Protein AF-A0A238XXU4-F1 (afdb_monomer_lite)

Secondary structure (DSSP, 8-state):
-PPPTT----------TTTS-S-EEEEEEEE--SSEEEEEEEEE-TTS-EEEEEEEEEE--PPPP-

Organism: NCBI:txid1938746

Sequence (66 aa):
MGRPAIEDRHLARPDDHAASGPLTAIGRVIKPGRRVAFADGEVLDAAGRSVATASSSLLVFPLPAA

InterPro domains:
  IPR029069 HotDog domain superfamily [SSF54637] (21-56)

Foldseek 3Di:
DDDFQFPPCPDFAPDPPVPQADKDKDKDFPADDPFKTKIKMFIAGPVRDTRDIGIGIDGDDDDDDD

Structure (mmCIF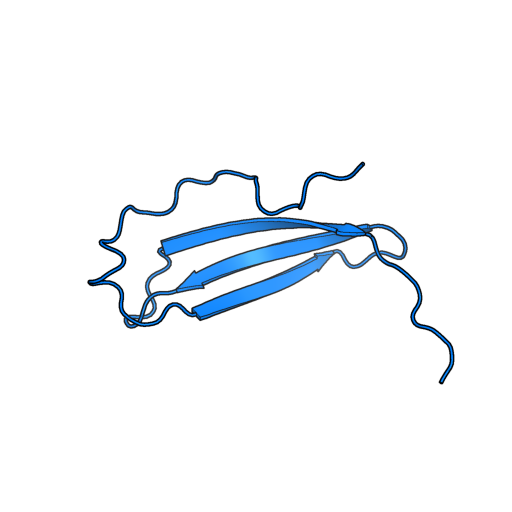, N/CA/C/O backbone):
data_AF-A0A238XXU4-F1
#
_entry.id   AF-A0A238XXU4-F1
#
loop_
_atom_site.group_PDB
_atom_site.id
_atom_site.type_symbol
_atom_site.label_atom_id
_atom_site.label_alt_id
_atom_site.label_comp_id
_atom_site.label_asym_id
_atom_site.label_entity_id
_atom_site.label_seq_id
_atom_site.pdbx_PDB_ins_code
_atom_site.Cartn_x
_atom_site.Cartn_y
_atom_site.Cartn_z
_atom_site.occupancy
_atom_site.B_iso_or_equiv
_atom_site.auth_seq_id
_atom_site.auth_comp_id
_atom_site.auth_asym_id
_atom_site.auth_atom_id
_atom_site.pdbx_PDB_model_num
ATOM 1 N N . MET A 1 1 ? -4.463 18.183 10.050 1.00 42.59 1 MET A N 1
ATOM 2 C CA . MET A 1 1 ? -5.259 17.779 8.872 1.00 42.59 1 MET A CA 1
ATOM 3 C C . MET A 1 1 ? -4.353 16.875 8.052 1.00 42.59 1 MET A C 1
ATOM 5 O O . MET A 1 1 ? -3.273 17.320 7.693 1.00 42.59 1 MET A O 1
ATOM 9 N N . GLY A 1 2 ? -4.658 15.575 8.027 1.00 47.16 2 GLY A N 1
ATOM 10 C CA . GLY A 1 2 ? -3.678 14.491 7.863 1.00 47.16 2 GLY A CA 1
ATOM 11 C C . GLY A 1 2 ? -2.858 14.569 6.579 1.00 47.16 2 GLY A C 1
ATOM 12 O O . GLY A 1 2 ? -3.423 14.636 5.492 1.00 47.16 2 GLY A O 1
ATOM 13 N N . ARG A 1 3 ? -1.528 14.530 6.716 1.00 48.88 3 ARG A N 1
ATOM 14 C CA . ARG A 1 3 ? -0.635 14.261 5.585 1.00 48.88 3 ARG A CA 1
ATOM 15 C C . ARG A 1 3 ? -1.001 12.880 5.022 1.00 48.88 3 ARG A C 1
ATOM 17 O O . ARG A 1 3 ? -1.207 11.967 5.827 1.00 48.88 3 ARG A O 1
ATOM 24 N N . PRO A 1 4 ? -1.123 12.708 3.697 1.00 47.47 4 PRO A N 1
ATOM 25 C CA . PRO A 1 4 ? -1.332 11.390 3.116 1.00 47.47 4 PRO A CA 1
ATOM 26 C C . PRO A 1 4 ? -0.154 10.496 3.509 1.00 47.47 4 PRO A C 1
ATOM 28 O O . PRO A 1 4 ? 1.003 10.902 3.414 1.00 47.47 4 PRO A O 1
ATOM 31 N N . ALA A 1 5 ? -0.445 9.285 3.976 1.00 56.25 5 ALA A N 1
ATOM 32 C CA . ALA A 1 5 ? 0.540 8.319 4.454 1.00 56.25 5 ALA A CA 1
ATOM 33 C C . ALA A 1 5 ? 1.326 7.646 3.303 1.00 56.25 5 ALA A C 1
ATOM 35 O O . ALA A 1 5 ? 1.497 6.431 3.289 1.00 56.25 5 ALA A O 1
ATOM 36 N N . ILE A 1 6 ? 1.769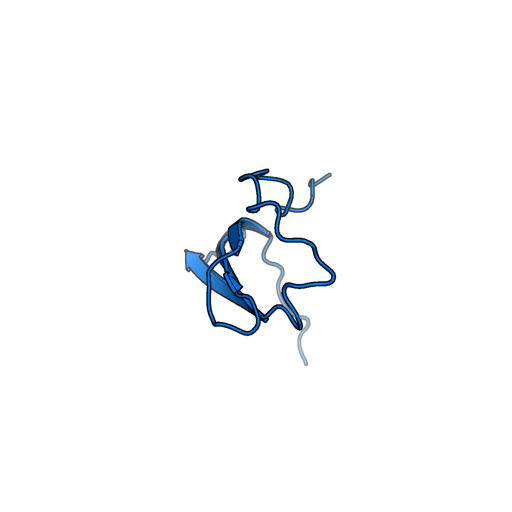 8.451 2.331 1.00 50.84 6 ILE A N 1
ATOM 37 C CA . ILE A 1 6 ? 2.623 8.075 1.192 1.00 50.84 6 ILE A CA 1
ATOM 38 C C . ILE A 1 6 ? 3.924 8.911 1.186 1.00 50.84 6 ILE A C 1
ATOM 40 O O . ILE A 1 6 ? 4.645 8.945 0.198 1.00 50.84 6 ILE A O 1
ATOM 44 N N . GLU A 1 7 ? 4.231 9.628 2.274 1.00 50.47 7 GLU A N 1
ATOM 45 C CA . GLU A 1 7 ? 5.438 10.468 2.380 1.00 50.47 7 GLU A CA 1
ATOM 46 C C . GLU A 1 7 ? 6.551 9.871 3.254 1.00 50.47 7 GLU A C 1
ATOM 48 O O . GLU A 1 7 ? 7.530 10.567 3.535 1.00 50.47 7 GLU A O 1
ATOM 53 N N . ASP A 1 8 ? 6.468 8.594 3.644 1.00 48.69 8 ASP A N 1
ATOM 54 C CA . ASP A 1 8 ? 7.639 7.915 4.207 1.00 48.69 8 ASP A CA 1
ATOM 55 C C . ASP A 1 8 ? 8.594 7.569 3.064 1.00 48.69 8 ASP A C 1
ATOM 57 O O . ASP A 1 8 ? 8.515 6.537 2.401 1.00 48.69 8 ASP A O 1
ATOM 61 N N . ARG A 1 9 ? 9.458 8.548 2.790 1.00 48.47 9 ARG A N 1
ATOM 62 C CA . ARG A 1 9 ? 10.478 8.582 1.748 1.00 48.47 9 ARG A CA 1
ATOM 63 C C . ARG A 1 9 ? 11.536 7.503 2.013 1.00 48.47 9 ARG A C 1
ATOM 65 O O . ARG A 1 9 ? 12.652 7.812 2.423 1.00 48.47 9 ARG A O 1
ATOM 72 N N . HIS A 1 10 ? 11.199 6.241 1.768 1.00 53.06 10 HIS A N 1
ATOM 73 C CA . HIS A 1 10 ? 12.182 5.190 1.535 1.00 53.06 10 HIS A CA 1
ATOM 74 C C . HIS A 1 10 ? 12.556 5.262 0.054 1.00 53.06 10 HIS A C 1
ATOM 76 O O . HIS A 1 10 ? 11.747 4.975 -0.821 1.00 53.06 10 HIS A O 1
ATOM 82 N N . LEU A 1 11 ? 13.747 5.799 -0.209 1.00 53.59 11 LEU A N 1
ATOM 83 C CA . LEU A 1 11 ? 14.268 6.128 -1.533 1.00 53.59 11 LEU A CA 1
ATOM 84 C C . LEU A 1 11 ? 14.043 4.964 -2.514 1.00 53.59 11 LEU A C 1
ATOM 86 O O . LEU A 1 11 ? 14.696 3.925 -2.397 1.00 53.59 11 LEU A O 1
ATOM 90 N N . ALA A 1 12 ? 13.122 5.146 -3.466 1.00 57.88 12 ALA A N 1
ATOM 91 C CA . ALA A 1 12 ? 12.993 4.246 -4.603 1.00 57.88 12 ALA A CA 1
ATOM 92 C C . ALA A 1 12 ? 14.359 4.135 -5.287 1.00 57.88 12 ALA A C 1
ATOM 94 O O . ALA A 1 12 ? 15.105 5.120 -5.365 1.00 57.88 12 ALA A O 1
ATOM 95 N N . ARG A 1 13 ? 14.707 2.940 -5.764 1.00 60.84 13 ARG A N 1
ATOM 96 C CA . ARG A 1 13 ? 15.880 2.801 -6.628 1.00 60.84 13 ARG A CA 1
ATOM 97 C C . ARG A 1 13 ? 15.644 3.716 -7.839 1.00 60.84 13 ARG A C 1
ATOM 99 O O . ARG A 1 13 ? 14.532 3.718 -8.366 1.00 60.84 13 ARG A O 1
ATOM 106 N N . PRO A 1 14 ? 16.617 4.558 -8.233 1.00 54.53 14 PRO A N 1
ATOM 107 C CA . PRO A 1 14 ? 16.473 5.379 -9.421 1.00 54.53 14 PRO A CA 1
ATOM 108 C C . PRO A 1 14 ? 16.561 4.454 -10.632 1.00 54.53 14 PRO A C 1
ATOM 110 O O . PRO A 1 14 ? 17.633 4.229 -11.187 1.00 54.53 14 PRO A O 1
ATOM 113 N N . ASP A 1 15 ? 15.430 3.870 -10.990 1.00 58.62 15 ASP A N 1
ATOM 114 C CA . ASP A 1 15 ? 15.258 3.201 -12.261 1.00 58.62 15 ASP A CA 1
ATOM 115 C C . ASP A 1 15 ? 14.801 4.272 -13.249 1.00 58.62 15 ASP A C 1
ATOM 117 O O . ASP A 1 15 ? 13.913 5.069 -12.932 1.00 58.62 15 ASP A O 1
ATOM 121 N N . ASP A 1 16 ? 15.411 4.331 -14.433 1.00 61.22 16 ASP A N 1
ATOM 122 C CA . ASP A 1 16 ? 14.896 5.180 -15.503 1.00 61.22 16 ASP A CA 1
ATOM 123 C C . ASP A 1 16 ? 13.426 4.800 -15.714 1.00 61.22 16 ASP A C 1
ATOM 125 O O . ASP A 1 16 ? 13.136 3.716 -16.212 1.00 61.22 16 ASP A O 1
ATOM 129 N N . HIS A 1 17 ? 12.481 5.662 -15.319 1.00 59.22 17 HIS A N 1
ATOM 130 C CA . HIS A 1 17 ? 11.043 5.350 -15.365 1.00 59.22 17 HIS A CA 1
ATOM 131 C C . HIS A 1 17 ? 10.567 4.942 -16.772 1.00 59.22 17 HIS A C 1
ATOM 133 O O . HIS A 1 17 ? 9.548 4.273 -16.917 1.00 59.22 17 HIS A O 1
ATOM 139 N N . ALA A 1 18 ? 11.321 5.323 -17.809 1.00 59.84 18 ALA A N 1
ATOM 140 C CA . ALA A 1 18 ? 11.117 4.890 -19.187 1.00 59.84 18 ALA A CA 1
ATOM 141 C C . ALA A 1 18 ? 11.592 3.446 -19.471 1.00 59.84 18 ALA A C 1
ATOM 143 O O . ALA A 1 18 ? 11.041 2.792 -20.352 1.00 59.84 18 ALA A O 1
ATOM 144 N N . ALA A 1 19 ? 12.593 2.941 -18.744 1.00 65.00 19 ALA A N 1
ATOM 145 C CA . ALA A 1 19 ? 13.172 1.606 -18.903 1.00 65.00 19 ALA A CA 1
ATOM 146 C C . ALA A 1 19 ? 12.495 0.528 -18.036 1.00 65.00 19 ALA A C 1
ATOM 148 O O . ALA A 1 19 ? 12.509 -0.642 -18.414 1.00 65.00 19 ALA A O 1
ATOM 149 N N . SER A 1 20 ? 11.887 0.889 -16.900 1.00 68.69 20 SER A N 1
ATOM 150 C CA . SER A 1 20 ? 11.277 -0.080 -15.965 1.00 68.69 20 SER A CA 1
ATOM 151 C C . SER A 1 20 ? 10.029 -0.785 -16.513 1.00 68.69 20 SER A C 1
ATOM 153 O O . SER A 1 20 ? 9.621 -1.824 -15.989 1.00 68.69 20 SER A O 1
ATOM 155 N N . GLY A 1 21 ? 9.415 -0.233 -17.566 1.00 80.25 21 GLY A N 1
ATOM 156 C CA . GLY A 1 21 ? 8.130 -0.705 -18.080 1.00 80.25 21 GLY A CA 1
ATOM 157 C C . GLY A 1 21 ? 6.983 -0.487 -17.077 1.00 80.25 21 GLY A C 1
ATOM 158 O O . GLY A 1 21 ? 7.115 0.312 -16.147 1.00 80.25 21 GLY A O 1
ATOM 159 N N . PRO A 1 22 ? 5.829 -1.156 -17.261 1.00 88.31 22 PRO A N 1
ATOM 160 C CA . PRO A 1 22 ? 4.701 -1.055 -16.340 1.00 88.31 22 PRO A CA 1
ATOM 161 C C . PRO A 1 22 ? 5.090 -1.458 -14.915 1.00 88.31 22 PRO A C 1
ATOM 163 O O . PRO A 1 22 ? 5.702 -2.505 -14.707 1.00 88.31 22 PRO A O 1
ATOM 166 N N . LEU A 1 23 ? 4.691 -0.646 -13.936 1.00 90.31 23 LEU A N 1
ATOM 167 C CA . LEU A 1 23 ? 4.904 -0.932 -12.521 1.00 90.31 23 LEU A CA 1
ATOM 168 C C . LEU A 1 23 ? 3.650 -1.556 -11.902 1.00 90.31 23 LEU A C 1
ATOM 170 O O . LEU A 1 23 ? 2.533 -1.098 -12.149 1.00 90.31 23 LEU A O 1
ATOM 174 N N . THR A 1 24 ? 3.837 -2.565 -11.055 1.00 93.25 24 THR A N 1
ATOM 175 C CA . THR A 1 24 ? 2.770 -3.186 -10.259 1.00 93.25 24 THR A CA 1
ATOM 176 C C . THR A 1 24 ? 2.944 -2.809 -8.796 1.00 93.25 24 THR A C 1
ATOM 178 O O . THR A 1 24 ? 3.967 -3.129 -8.202 1.00 93.25 24 THR A O 1
ATOM 181 N N . ALA A 1 25 ? 1.946 -2.159 -8.201 1.00 93.94 25 ALA A N 1
ATOM 182 C CA . ALA A 1 25 ? 1.943 -1.832 -6.777 1.00 93.94 25 ALA A CA 1
ATOM 183 C C . ALA A 1 25 ? 1.019 -2.784 -6.008 1.00 93.94 25 ALA A C 1
ATOM 185 O O . ALA A 1 25 ? -0.155 -2.933 -6.356 1.00 93.94 25 ALA A O 1
ATOM 186 N N . ILE A 1 26 ? 1.536 -3.403 -4.949 1.00 95.31 26 ILE A N 1
ATOM 187 C CA . ILE A 1 26 ? 0.793 -4.315 -4.077 1.00 95.31 26 ILE A CA 1
ATOM 188 C C . ILE A 1 26 ? 0.802 -3.733 -2.670 1.00 95.31 26 ILE A C 1
ATOM 190 O O . ILE A 1 26 ? 1.863 -3.461 -2.119 1.00 95.31 26 ILE A O 1
ATOM 194 N N . GLY A 1 27 ? -0.381 -3.558 -2.081 1.00 94.44 27 GLY A N 1
ATOM 195 C CA . GLY A 1 27 ? -0.549 -3.128 -0.693 1.00 94.44 27 GLY A CA 1
ATOM 196 C C . GLY A 1 27 ? -1.192 -4.221 0.157 1.00 94.44 27 GLY A C 1
ATOM 197 O O . GLY A 1 27 ? -2.130 -4.888 -0.282 1.00 94.44 27 GLY A O 1
ATOM 198 N N . ARG A 1 28 ? -0.720 -4.396 1.393 1.00 96.19 28 ARG A N 1
ATOM 199 C CA . ARG A 1 28 ? -1.251 -5.355 2.366 1.00 96.19 28 ARG A CA 1
ATOM 200 C C . ARG A 1 28 ? -1.521 -4.673 3.698 1.00 96.19 28 ARG A C 1
ATOM 202 O O . ARG A 1 28 ? -0.619 -4.117 4.312 1.00 96.19 28 ARG A O 1
ATOM 209 N N . VAL A 1 29 ? -2.753 -4.788 4.190 1.00 96.12 29 VAL A N 1
ATOM 210 C CA . VAL A 1 29 ? -3.088 -4.388 5.564 1.00 96.12 29 VAL A CA 1
ATOM 211 C C . VAL A 1 29 ? -2.439 -5.378 6.529 1.00 96.12 29 VAL A C 1
ATOM 213 O O . VAL A 1 29 ? -2.801 -6.552 6.553 1.00 96.12 29 VAL A O 1
ATOM 216 N N . ILE A 1 30 ? -1.486 -4.900 7.325 1.00 96.50 30 ILE A N 1
ATOM 217 C CA . ILE A 1 30 ? -0.746 -5.710 8.303 1.00 96.50 30 ILE A CA 1
ATOM 218 C C . ILE A 1 30 ? -1.394 -5.669 9.690 1.00 96.50 30 ILE A C 1
ATOM 220 O O . ILE A 1 30 ? -1.287 -6.622 10.458 1.00 96.50 30 ILE A O 1
ATOM 224 N N . LYS A 1 31 ? -2.105 -4.580 10.014 1.00 96.62 31 LYS A N 1
ATOM 225 C CA . LYS A 1 31 ? -2.833 -4.430 11.277 1.00 96.62 31 LYS A CA 1
ATOM 226 C C . LYS A 1 31 ? -4.163 -3.718 11.041 1.00 96.62 31 LYS A C 1
ATOM 228 O O . LYS A 1 31 ? -4.177 -2.489 10.940 1.00 96.62 31 LYS A O 1
ATOM 233 N N . PRO A 1 32 ? -5.287 -4.451 10.967 1.00 94.00 32 PRO A N 1
ATOM 234 C CA . PRO A 1 32 ? -6.596 -3.825 10.877 1.00 94.00 32 PRO A CA 1
ATOM 235 C C . PRO A 1 32 ? -6.965 -3.171 12.214 1.00 94.00 32 PRO A C 1
ATOM 237 O O . PRO A 1 32 ? -6.605 -3.658 13.288 1.00 94.00 32 PRO A O 1
ATOM 240 N N . GLY A 1 33 ? -7.723 -2.078 12.168 1.00 94.44 33 GLY A N 1
ATOM 241 C CA . GLY A 1 33 ? -8.240 -1.446 13.375 1.00 94.44 33 GLY A CA 1
ATOM 242 C C . GLY A 1 33 ? -9.499 -0.636 13.115 1.00 94.44 33 GLY A C 1
ATOM 243 O O . GLY A 1 33 ? -9.792 -0.243 11.994 1.00 94.44 33 GLY A O 1
ATOM 244 N N . ARG A 1 34 ? -10.269 -0.389 14.179 1.00 94.25 34 ARG A N 1
ATOM 245 C CA . ARG A 1 34 ? -11.589 0.260 14.082 1.00 94.25 34 ARG A CA 1
ATOM 246 C C . ARG A 1 34 ? -11.530 1.761 13.778 1.00 94.25 34 ARG A C 1
ATOM 248 O O . ARG A 1 34 ? -12.533 2.346 13.398 1.00 94.25 34 ARG A O 1
ATOM 255 N N . ARG A 1 35 ? -10.377 2.391 14.012 1.00 95.06 35 ARG A N 1
ATOM 256 C CA . ARG A 1 35 ? -10.144 3.829 13.770 1.00 95.06 35 ARG A CA 1
ATOM 257 C C . ARG A 1 35 ? -8.893 4.080 12.943 1.00 95.06 35 ARG A C 1
ATOM 259 O O . ARG A 1 35 ? -8.872 5.002 12.141 1.00 95.06 35 ARG A O 1
ATOM 266 N N . VAL A 1 36 ? -7.864 3.266 13.163 1.00 95.38 36 VAL A N 1
ATOM 267 C CA . VAL A 1 36 ? -6.585 3.336 12.460 1.00 95.38 36 VAL A CA 1
ATOM 268 C C . VAL A 1 36 ? -6.206 1.926 12.031 1.00 95.38 36 VAL A C 1
ATOM 270 O O . VAL A 1 36 ? -6.274 1.014 12.857 1.00 95.38 36 VAL A O 1
ATOM 273 N N . ALA A 1 37 ? -5.809 1.763 10.775 1.00 95.75 37 ALA A N 1
ATOM 274 C CA . ALA A 1 37 ? -5.212 0.548 10.236 1.00 95.75 37 ALA A CA 1
ATOM 275 C C . ALA A 1 37 ? -3.791 0.842 9.738 1.00 95.75 37 ALA A C 1
ATOM 277 O O . ALA A 1 37 ? -3.501 1.962 9.320 1.00 95.75 37 ALA A O 1
ATOM 278 N N . PHE A 1 38 ? -2.921 -0.163 9.773 1.00 94.38 38 PHE A N 1
ATOM 279 C CA . PHE A 1 38 ? -1.570 -0.081 9.219 1.00 94.38 38 PHE A CA 1
ATOM 280 C C . PHE A 1 38 ? -1.437 -1.030 8.035 1.00 94.38 38 PHE A C 1
ATOM 282 O O . PHE A 1 38 ? -1.957 -2.153 8.075 1.00 94.38 38 PHE A O 1
ATOM 289 N N . ALA A 1 39 ? -0.737 -0.582 7.000 1.00 95.38 39 ALA A N 1
ATOM 290 C CA . ALA A 1 39 ? -0.489 -1.344 5.788 1.00 95.38 39 ALA A CA 1
ATOM 291 C C . ALA A 1 39 ? 0.942 -1.135 5.297 1.00 95.38 39 ALA A C 1
ATOM 293 O O . ALA A 1 39 ? 1.480 -0.041 5.434 1.00 95.38 39 ALA A O 1
ATOM 294 N N . ASP A 1 40 ? 1.496 -2.164 4.670 1.00 94.75 40 ASP A N 1
ATOM 295 C CA . ASP A 1 40 ? 2.740 -2.076 3.911 1.00 94.75 40 ASP A CA 1
ATOM 296 C C . ASP A 1 40 ? 2.446 -2.215 2.419 1.00 94.75 40 ASP A C 1
ATOM 298 O O . ASP A 1 40 ? 1.392 -2.722 2.022 1.00 94.75 40 ASP A O 1
ATOM 302 N N . GLY A 1 41 ? 3.378 -1.774 1.584 1.00 93.88 41 GLY A N 1
ATOM 303 C CA . GLY A 1 41 ? 3.298 -1.941 0.146 1.00 93.88 41 GLY A CA 1
ATOM 304 C C . GLY A 1 41 ? 4.657 -2.080 -0.519 1.00 93.88 41 GLY A C 1
ATOM 305 O O . GLY A 1 41 ? 5.686 -1.659 0.007 1.00 93.88 41 GLY A O 1
ATOM 306 N N . GLU A 1 42 ? 4.636 -2.669 -1.703 1.00 93.50 42 GLU A N 1
ATOM 307 C CA . GLU A 1 42 ? 5.791 -2.834 -2.576 1.00 93.50 42 GLU A CA 1
ATOM 308 C C . GLU A 1 42 ? 5.414 -2.488 -4.014 1.00 93.50 42 GLU A C 1
ATOM 310 O O . GLU A 1 42 ? 4.271 -2.677 -4.440 1.00 93.50 42 GLU A O 1
ATOM 315 N N . VAL A 1 43 ? 6.384 -1.965 -4.758 1.00 90.56 43 VAL A N 1
ATOM 316 C CA . VAL A 1 43 ? 6.258 -1.697 -6.189 1.00 90.56 43 VAL A CA 1
ATOM 317 C C . VAL A 1 43 ? 7.252 -2.573 -6.931 1.00 90.56 43 VAL A C 1
ATOM 319 O O . VAL A 1 43 ? 8.438 -2.584 -6.596 1.00 90.56 43 VAL A O 1
ATOM 322 N N . LEU A 1 44 ? 6.757 -3.292 -7.934 1.00 90.19 44 LEU A N 1
ATOM 323 C CA . LEU A 1 44 ? 7.516 -4.191 -8.793 1.00 90.19 44 LEU A CA 1
ATOM 324 C C . LEU A 1 44 ? 7.587 -3.630 -10.215 1.00 90.19 44 LEU A C 1
ATOM 326 O O . LEU A 1 44 ? 6.600 -3.081 -10.707 1.00 90.19 44 LEU A O 1
ATOM 330 N N . ASP A 1 45 ? 8.726 -3.791 -10.879 1.00 89.44 45 ASP A N 1
ATOM 331 C CA . ASP A 1 45 ? 8.866 -3.509 -12.310 1.00 89.44 45 ASP A CA 1
ATOM 332 C C . ASP A 1 45 ? 8.368 -4.667 -13.195 1.00 89.44 45 ASP A C 1
ATOM 334 O O . ASP A 1 45 ? 7.920 -5.709 -12.706 1.00 89.44 45 ASP A O 1
ATOM 338 N N . ALA A 1 46 ? 8.478 -4.509 -14.517 1.00 88.06 46 ALA A N 1
ATOM 339 C CA . ALA A 1 46 ? 8.071 -5.538 -15.476 1.00 88.06 46 ALA A CA 1
ATOM 340 C C . ALA A 1 46 ? 8.878 -6.852 -15.368 1.00 88.06 46 ALA A C 1
ATOM 342 O O . ALA A 1 46 ? 8.423 -7.892 -15.842 1.00 88.06 46 ALA A O 1
ATOM 343 N N . ALA A 1 47 ? 10.059 -6.820 -14.744 1.00 89.25 47 ALA A N 1
ATOM 344 C CA . ALA A 1 47 ? 10.882 -7.994 -14.465 1.00 89.25 47 ALA A CA 1
ATOM 345 C C . ALA A 1 47 ? 10.601 -8.599 -13.072 1.00 89.25 47 ALA A C 1
ATOM 347 O O . ALA A 1 47 ? 11.265 -9.558 -12.678 1.00 89.25 47 ALA A O 1
ATOM 348 N N . GLY A 1 48 ? 9.639 -8.052 -12.321 1.00 89.56 48 GLY A N 1
ATOM 349 C CA . GLY A 1 48 ? 9.295 -8.484 -10.966 1.00 89.56 48 GLY A CA 1
ATOM 350 C C . GLY A 1 48 ? 10.284 -8.024 -9.890 1.00 89.56 48 GLY A C 1
ATOM 351 O O . GLY A 1 48 ? 10.257 -8.544 -8.775 1.00 89.56 48 GLY A O 1
ATOM 352 N N . ARG A 1 49 ? 11.175 -7.073 -10.191 1.00 88.88 49 ARG A N 1
ATOM 353 C CA . ARG A 1 49 ? 12.134 -6.528 -9.222 1.00 88.88 49 ARG A CA 1
ATOM 354 C C . ARG A 1 49 ? 11.453 -5.474 -8.362 1.00 88.88 49 ARG A C 1
ATOM 356 O O . ARG A 1 49 ? 10.752 -4.617 -8.888 1.00 88.88 49 ARG A O 1
ATOM 363 N N . SER A 1 50 ? 11.698 -5.512 -7.052 1.00 89.19 50 SER A N 1
ATOM 364 C CA . SER A 1 50 ? 11.218 -4.470 -6.142 1.00 89.19 50 SER A CA 1
ATOM 365 C C . SER A 1 50 ? 12.017 -3.185 -6.333 1.00 89.19 50 SER A C 1
ATOM 367 O O . SER A 1 50 ? 13.241 -3.172 -6.181 1.00 89.19 50 SER A O 1
ATOM 369 N N . VAL A 1 51 ? 11.305 -2.114 -6.666 1.00 88.31 51 VAL A N 1
ATOM 370 C CA .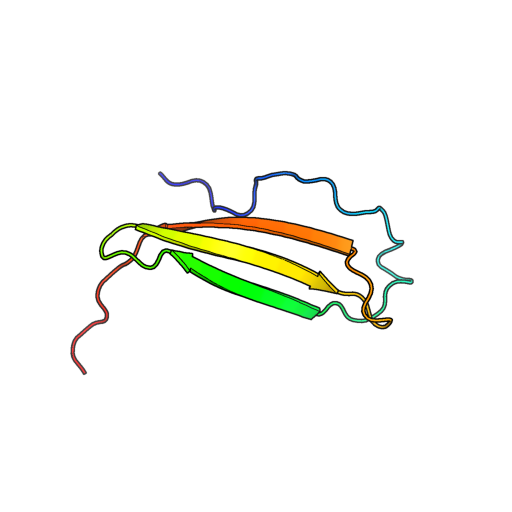 VAL A 1 51 ? 11.879 -0.793 -6.958 1.00 88.31 51 VAL A CA 1
ATOM 371 C C . V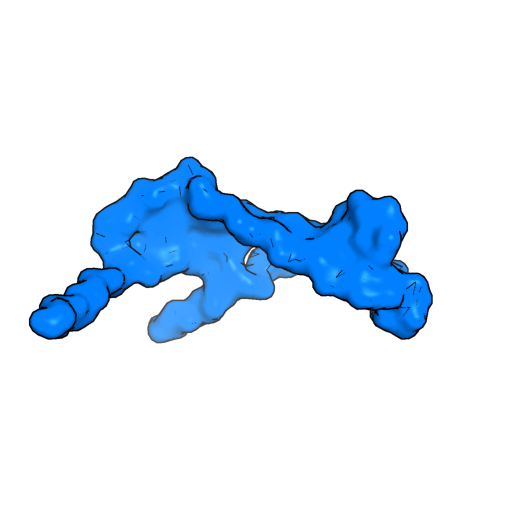AL A 1 51 ? 11.585 0.222 -5.856 1.00 88.31 51 VAL A C 1
ATOM 373 O O . VAL A 1 51 ? 12.325 1.190 -5.680 1.00 88.31 51 VAL A O 1
ATOM 376 N N . ALA A 1 52 ? 10.533 -0.022 -5.071 1.00 84.50 52 ALA A N 1
ATOM 377 C CA . ALA A 1 52 ? 10.155 0.788 -3.923 1.00 84.50 52 ALA A CA 1
ATOM 378 C C . ALA A 1 52 ? 9.371 -0.036 -2.893 1.00 84.50 52 ALA A C 1
ATOM 380 O O . ALA A 1 52 ? 8.658 -0.981 -3.240 1.00 84.50 52 ALA A O 1
ATOM 381 N N . THR A 1 53 ? 9.457 0.381 -1.633 1.00 89.25 53 THR A N 1
ATOM 382 C CA . THR A 1 53 ? 8.610 -0.094 -0.537 1.00 89.25 53 THR A CA 1
ATOM 383 C C . THR A 1 53 ? 7.910 1.089 0.121 1.00 89.25 53 THR A C 1
ATOM 385 O O . THR A 1 53 ? 8.370 2.229 0.043 1.00 89.25 53 THR A O 1
ATOM 388 N N . ALA A 1 54 ? 6.773 0.823 0.751 1.00 85.50 54 ALA A N 1
ATOM 389 C CA . ALA A 1 54 ? 5.974 1.818 1.443 1.00 85.50 54 ALA A CA 1
ATOM 390 C C . ALA A 1 54 ? 5.416 1.234 2.740 1.00 85.50 54 ALA A C 1
ATOM 392 O O . ALA A 1 54 ? 5.087 0.052 2.809 1.00 85.50 54 ALA A O 1
ATOM 393 N N . SER A 1 55 ? 5.252 2.087 3.744 1.00 88.62 55 SER A N 1
ATOM 394 C CA . SER A 1 55 ? 4.438 1.793 4.919 1.00 88.62 55 SER A CA 1
ATOM 395 C C . SER A 1 55 ? 3.454 2.935 5.133 1.00 88.62 55 SER A C 1
ATOM 397 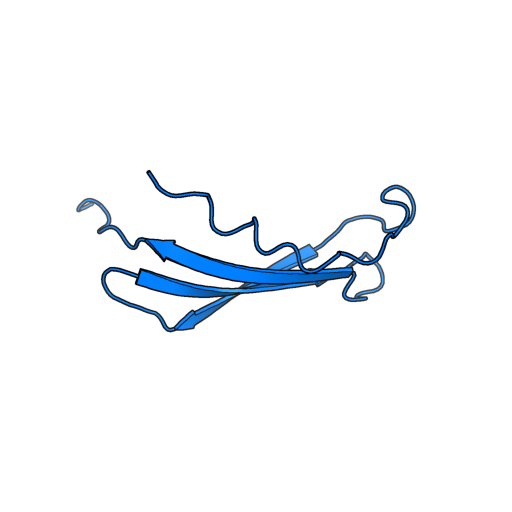O O . SER A 1 55 ? 3.729 4.083 4.780 1.00 88.62 55 SER A O 1
ATOM 399 N N . SER A 1 56 ? 2.269 2.614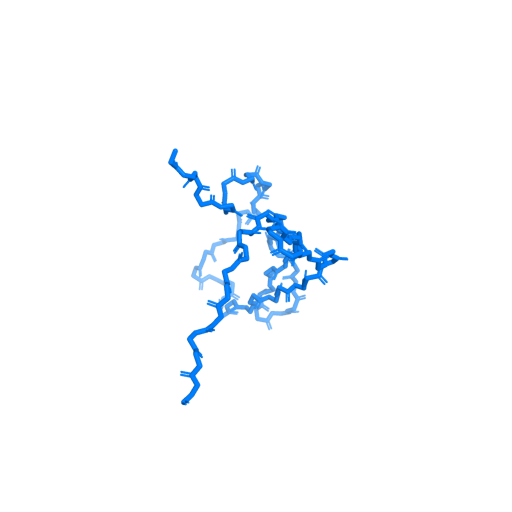 5.642 1.00 85.44 56 SER A N 1
ATOM 400 C CA . SER A 1 56 ? 1.141 3.534 5.674 1.00 85.44 56 SER A CA 1
ATOM 401 C C . SER A 1 56 ? 0.278 3.361 6.919 1.00 85.44 56 SER A C 1
ATOM 403 O O . SER A 1 56 ? 0.073 2.259 7.430 1.00 85.44 56 SER A O 1
ATOM 405 N N . SER A 1 57 ? -0.277 4.481 7.383 1.00 93.00 57 SER A N 1
ATOM 406 C CA . SER A 1 57 ? -1.282 4.553 8.444 1.00 93.00 57 SER A CA 1
ATOM 407 C C . SER A 1 57 ? -2.561 5.159 7.876 1.00 93.00 57 SER A C 1
ATOM 409 O O . SER A 1 57 ? -2.549 6.276 7.361 1.00 93.00 57 SER A O 1
ATOM 411 N N . LEU A 1 58 ? -3.672 4.433 7.979 1.00 93.00 58 LEU A N 1
ATOM 412 C CA . LEU A 1 58 ? -4.945 4.788 7.356 1.00 93.00 58 LEU A CA 1
ATOM 413 C C . LEU A 1 58 ? -6.019 5.026 8.414 1.00 93.00 58 LEU A C 1
ATOM 415 O O . LEU A 1 58 ? -6.167 4.233 9.344 1.00 93.00 58 LEU A O 1
ATOM 419 N N . LEU A 1 59 ? -6.801 6.095 8.251 1.00 95.50 59 LEU A N 1
ATOM 420 C CA . LEU A 1 59 ? -8.014 6.308 9.040 1.00 95.50 59 LEU A CA 1
ATOM 421 C C . LEU A 1 59 ? -9.145 5.431 8.500 1.00 95.50 59 LEU A C 1
ATOM 423 O O . LEU A 1 59 ? -9.348 5.345 7.290 1.00 95.50 59 LEU A O 1
ATOM 427 N N . VAL A 1 60 ? -9.888 4.801 9.407 1.00 93.75 60 VAL A N 1
ATOM 428 C CA . VAL A 1 60 ? -11.002 3.908 9.072 1.00 93.75 60 VAL A CA 1
ATOM 429 C C . VAL A 1 60 ? -12.320 4.603 9.381 1.00 93.75 60 VAL A C 1
ATOM 431 O O . VAL A 1 60 ? -12.555 5.025 10.515 1.00 93.75 60 VAL A O 1
ATOM 434 N N . PHE A 1 61 ? -13.179 4.693 8.368 1.00 94.06 61 PHE A N 1
ATOM 435 C CA . PHE A 1 61 ? -14.513 5.277 8.462 1.00 94.06 61 PHE A CA 1
ATOM 436 C C . PHE A 1 61 ? -15.576 4.205 8.191 1.00 94.06 61 PHE A C 1
ATOM 438 O O . PHE A 1 61 ? -15.346 3.323 7.360 1.00 94.06 61 PHE A O 1
ATOM 445 N N . PRO A 1 62 ? -16.728 4.249 8.880 1.00 90.31 62 PRO A N 1
ATOM 446 C CA . PRO A 1 62 ? -17.835 3.353 8.576 1.00 90.31 62 PRO A CA 1
ATOM 447 C C . PRO A 1 62 ? -18.380 3.642 7.175 1.00 90.31 62 PRO A C 1
ATOM 449 O O . PRO A 1 62 ? -18.473 4.800 6.763 1.00 90.31 62 PRO A O 1
ATOM 452 N N . LEU A 1 63 ? -18.762 2.588 6.457 1.00 91.00 63 LEU A N 1
ATOM 453 C CA . LEU A 1 63 ? -19.506 2.736 5.211 1.00 91.00 63 LEU A CA 1
ATOM 454 C C . LEU A 1 63 ? -20.964 3.109 5.526 1.00 91.00 63 LEU A C 1
ATOM 456 O O . LEU A 1 63 ? -21.496 2.644 6.540 1.00 91.00 63 LEU A O 1
ATOM 460 N N . PRO A 1 64 ? -21.619 3.931 4.686 1.00 88.62 64 PRO A N 1
ATOM 461 C CA . PRO A 1 64 ? -23.056 4.153 4.785 1.00 88.62 64 PRO A CA 1
ATOM 462 C C . PRO A 1 64 ? -23.822 2.826 4.730 1.00 88.62 64 PRO A C 1
ATOM 464 O O . PRO A 1 64 ? -23.379 1.878 4.079 1.00 88.62 64 PRO A O 1
ATOM 467 N N . ALA A 1 65 ? -24.972 2.764 5.403 1.00 87.44 65 ALA A N 1
ATOM 468 C CA . ALA A 1 65 ? -25.896 1.651 5.213 1.00 87.44 65 ALA A CA 1
ATOM 469 C C . ALA A 1 65 ? -26.399 1.642 3.758 1.00 87.44 65 ALA A C 1
ATOM 471 O O . ALA A 1 65 ? -26.589 2.712 3.175 1.00 87.44 65 ALA A O 1
ATOM 472 N N . ALA A 1 66 ? -26.549 0.440 3.197 1.00 82.56 66 ALA A N 1
ATOM 473 C CA . ALA A 1 66 ? -27.042 0.223 1.837 1.00 82.56 66 ALA A CA 1
ATOM 474 C C . ALA A 1 66 ? -28.531 0.562 1.698 1.00 82.56 66 ALA A C 1
ATOM 476 O O . ALA A 1 66 ? -29.272 0.359 2.690 1.00 82.56 66 ALA A O 1
#

pLDDT: mean 80.32, std 17.6, range [42.59, 96.62]

Radius of gyration: 14.89 Å; chains: 1; bounding box: 44×26×33 Å